Protein AF-A0A8J6JKR4-F1 (afdb_monomer_lite)

Radius of gyration: 11.43 Å; chains: 1; bounding box: 20×29×33 Å

Structure (mmCIF, N/CA/C/O backbone):
data_AF-A0A8J6JKR4-F1
#
_entry.id   AF-A0A8J6JKR4-F1
#
loop_
_atom_site.group_PDB
_atom_site.id
_atom_site.type_symbol
_atom_site.label_atom_id
_atom_site.label_alt_id
_atom_site.label_comp_id
_atom_site.label_asym_id
_atom_site.label_entity_id
_atom_site.label_seq_id
_atom_site.pdbx_PDB_ins_code
_atom_site.Cartn_x
_atom_site.Cartn_y
_atom_site.Cartn_z
_atom_site.occupancy
_atom_site.B_iso_or_equiv
_atom_site.auth_seq_id
_atom_site.auth_comp_id
_atom_site.auth_asym_id
_atom_site.auth_ato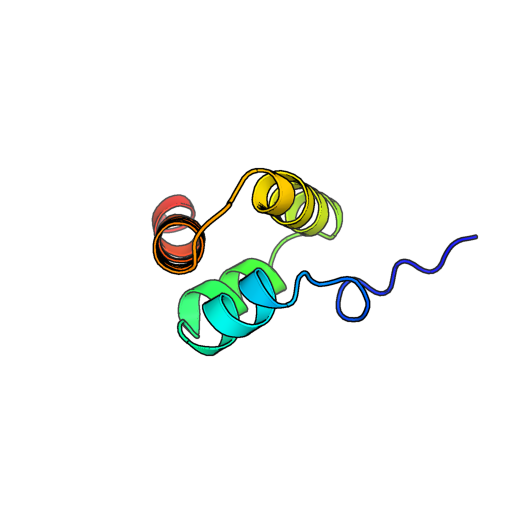m_id
_atom_site.pdbx_PDB_model_num
ATOM 1 N N . MET A 1 1 ? 6.866 8.264 -23.504 1.00 38.84 1 MET A N 1
ATOM 2 C CA . MET A 1 1 ? 6.965 7.091 -22.614 1.00 38.84 1 MET A CA 1
ATOM 3 C C . MET A 1 1 ? 6.888 7.643 -21.207 1.00 38.84 1 MET A C 1
ATOM 5 O O . MET A 1 1 ? 7.835 8.293 -20.791 1.00 38.84 1 MET A O 1
ATOM 9 N N . ASN A 1 2 ? 5.723 7.548 -20.563 1.00 44.22 2 ASN A N 1
ATOM 10 C CA . ASN A 1 2 ? 5.554 8.085 -19.216 1.00 44.22 2 ASN A CA 1
ATOM 11 C C . ASN A 1 2 ? 6.299 7.167 -18.257 1.00 44.22 2 ASN A C 1
ATOM 13 O O . ASN A 1 2 ? 5.878 6.037 -18.016 1.00 44.22 2 ASN A O 1
ATOM 17 N N . SER A 1 3 ? 7.443 7.646 -17.785 1.00 48.12 3 SER A N 1
ATOM 18 C CA . SER A 1 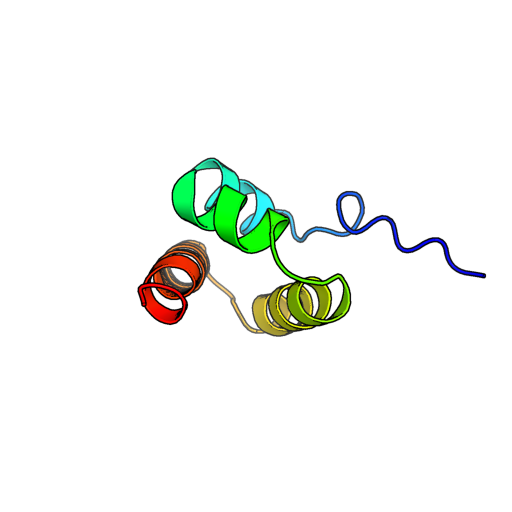3 ? 8.204 7.060 -16.695 1.00 48.12 3 SER A CA 1
ATOM 19 C C . SER A 1 3 ? 7.344 7.143 -15.436 1.00 48.12 3 SER A C 1
ATOM 21 O O . SER A 1 3 ? 7.423 8.120 -14.699 1.00 48.12 3 SER A O 1
ATOM 23 N N . LEU A 1 4 ? 6.459 6.164 -15.232 1.00 51.62 4 LEU A N 1
ATOM 24 C CA . LEU A 1 4 ? 5.754 5.996 -13.967 1.00 51.62 4 LEU A CA 1
ATOM 25 C C . LEU A 1 4 ? 6.828 5.820 -12.898 1.00 51.62 4 LEU A C 1
ATOM 27 O O . LEU A 1 4 ? 7.556 4.829 -12.904 1.00 51.62 4 LEU A O 1
ATOM 31 N N . ASN A 1 5 ? 6.971 6.825 -12.041 1.00 55.94 5 ASN A N 1
ATOM 32 C CA . ASN A 1 5 ? 7.785 6.738 -10.847 1.00 55.94 5 ASN A CA 1
ATOM 33 C C . ASN A 1 5 ? 6.823 6.322 -9.725 1.00 55.94 5 ASN A C 1
ATOM 35 O O . ASN A 1 5 ? 6.146 7.195 -9.183 1.00 55.94 5 ASN A O 1
ATOM 39 N N . PRO A 1 6 ? 6.704 5.019 -9.398 1.00 53.00 6 PRO A N 1
ATOM 40 C CA . PRO A 1 6 ? 5.683 4.506 -8.475 1.00 53.00 6 PRO A CA 1
ATOM 41 C C . PRO A 1 6 ? 5.762 5.122 -7.068 1.00 53.00 6 PRO A C 1
ATOM 43 O O . PRO A 1 6 ? 4.816 5.016 -6.297 1.00 53.00 6 PRO A O 1
ATOM 46 N N . ILE A 1 7 ? 6.865 5.809 -6.748 1.00 54.22 7 ILE A N 1
ATOM 47 C CA . ILE A 1 7 ? 7.064 6.526 -5.485 1.00 54.22 7 ILE A CA 1
ATOM 48 C C . ILE A 1 7 ? 6.570 7.983 -5.562 1.00 54.22 7 ILE A C 1
ATOM 50 O O . ILE A 1 7 ? 6.109 8.520 -4.559 1.00 54.22 7 ILE A O 1
ATOM 54 N N . ALA A 1 8 ? 6.647 8.639 -6.727 1.00 55.69 8 ALA A N 1
ATOM 55 C CA . ALA A 1 8 ? 6.249 10.045 -6.878 1.00 55.69 8 ALA A CA 1
ATOM 56 C C . ALA A 1 8 ? 4.723 10.236 -6.946 1.00 55.69 8 ALA A C 1
ATOM 58 O O . ALA A 1 8 ? 4.233 11.297 -6.569 1.00 55.69 8 ALA A O 1
ATOM 59 N N . ASP A 1 9 ? 3.996 9.197 -7.366 1.00 64.94 9 ASP A N 1
ATOM 60 C CA . ASP A 1 9 ? 2.531 9.192 -7.482 1.00 64.94 9 ASP A CA 1
ATOM 61 C C . ASP A 1 9 ? 1.844 8.405 -6.355 1.00 64.94 9 ASP A C 1
ATOM 63 O O . ASP A 1 9 ? 0.652 8.109 -6.432 1.00 64.94 9 ASP A O 1
ATOM 67 N N . LEU A 1 10 ? 2.578 8.041 -5.297 1.00 80.69 10 LEU A N 1
ATOM 68 C CA . LEU A 1 10 ? 1.996 7.293 -4.193 1.00 80.69 10 LEU A CA 1
ATOM 69 C C . LEU A 1 10 ? 1.006 8.191 -3.424 1.00 80.69 10 LEU A C 1
ATOM 71 O O . LEU A 1 10 ? 1.405 9.248 -2.918 1.00 80.69 10 LEU A O 1
ATOM 75 N N . PRO A 1 11 ? -0.270 7.789 -3.273 1.00 88.25 11 PRO A N 1
ATOM 76 C CA . PRO A 1 11 ? -1.240 8.565 -2.516 1.00 88.25 11 PRO A CA 1
ATOM 77 C C . PRO A 1 11 ? -0.726 8.822 -1.101 1.00 88.25 11 PRO A C 1
ATOM 79 O O . PRO A 1 11 ? -0.296 7.901 -0.407 1.00 88.25 11 PRO A O 1
ATOM 82 N N . MET A 1 12 ? -0.783 10.075 -0.647 1.00 88.81 12 MET A N 1
ATOM 83 C CA . MET A 1 12 ? -0.191 10.472 0.637 1.00 88.81 12 MET A CA 1
ATOM 84 C C . MET A 1 12 ? -0.695 9.604 1.802 1.00 88.81 12 MET A C 1
ATOM 86 O O . MET A 1 12 ? 0.079 9.213 2.673 1.00 88.81 12 MET A O 1
ATOM 90 N N . GLY A 1 13 ? -1.989 9.262 1.795 1.00 90.69 13 GLY A N 1
ATOM 91 C CA . GLY A 1 13 ? -2.595 8.364 2.779 1.00 90.69 13 GLY A CA 1
ATOM 92 C C . GLY A 1 13 ? -1.978 6.965 2.775 1.00 90.69 13 GLY A C 1
ATOM 93 O O . GLY A 1 13 ? -1.687 6.437 3.848 1.00 90.69 13 GLY A O 1
ATOM 94 N N . LEU A 1 14 ? -1.719 6.406 1.589 1.00 92.88 14 LEU A N 1
ATOM 95 C CA . LEU A 1 14 ? -1.055 5.114 1.429 1.00 92.88 14 LEU A CA 1
ATOM 96 C C . LEU A 1 14 ? 0.381 5.175 1.957 1.00 92.88 14 LEU A C 1
ATOM 98 O O . LEU A 1 14 ? 0.766 4.341 2.768 1.00 92.88 14 LEU A O 1
ATOM 102 N N . GLY A 1 15 ? 1.145 6.204 1.583 1.00 92.69 15 GLY A N 1
ATOM 103 C CA . GLY A 1 15 ? 2.535 6.360 2.029 1.00 92.69 15 GLY A CA 1
ATOM 104 C C . GLY A 1 15 ? 2.669 6.498 3.535 1.00 92.69 15 GLY A C 1
ATOM 105 O O . GLY A 1 15 ? 3.506 5.844 4.150 1.00 92.69 15 GLY A O 1
ATOM 106 N N . MET A 1 16 ? 1.795 7.293 4.154 1.00 92.94 16 MET A N 1
ATOM 107 C CA . MET A 1 16 ? 1.762 7.418 5.609 1.00 92.94 16 MET A CA 1
ATOM 108 C C . MET A 1 16 ? 1.366 6.107 6.293 1.00 92.94 16 MET A C 1
ATOM 110 O O . MET A 1 16 ? 1.892 5.812 7.365 1.00 92.94 16 MET A O 1
ATOM 114 N N . ALA A 1 17 ? 0.428 5.344 5.728 1.00 93.94 17 ALA A N 1
ATOM 115 C CA . ALA A 1 17 ? -0.008 4.074 6.302 1.00 93.94 17 ALA A CA 1
ATOM 116 C C . ALA A 1 17 ? 1.072 2.986 6.177 1.00 93.94 17 ALA A C 1
ATOM 118 O O . ALA A 1 17 ? 1.344 2.308 7.162 1.00 93.94 17 ALA A O 1
ATOM 119 N N . LEU A 1 18 ? 1.746 2.887 5.027 1.00 94.06 18 LEU A N 1
ATOM 120 C CA . LEU A 1 18 ? 2.891 1.992 4.827 1.00 94.06 18 LEU A CA 1
ATOM 121 C C . LEU A 1 18 ? 4.053 2.358 5.759 1.00 94.06 18 LEU A C 1
ATOM 123 O O . LEU A 1 18 ? 4.595 1.494 6.431 1.00 94.06 18 LEU A O 1
ATOM 127 N N . ALA A 1 19 ? 4.381 3.643 5.913 1.00 92.00 19 ALA A N 1
ATOM 128 C CA . ALA A 1 19 ? 5.431 4.068 6.845 1.00 92.00 19 ALA A CA 1
ATOM 129 C C . ALA A 1 19 ? 5.126 3.726 8.322 1.00 92.00 19 ALA A C 1
ATOM 131 O O . ALA A 1 19 ? 6.039 3.669 9.142 1.00 92.00 19 ALA A O 1
ATOM 132 N N . GLN A 1 20 ? 3.851 3.516 8.674 1.00 92.88 20 GLN A N 1
ATOM 133 C CA . GLN A 1 20 ? 3.419 3.077 10.008 1.00 92.88 20 GLN A CA 1
ATOM 134 C C . GLN A 1 20 ? 3.400 1.547 10.166 1.00 92.88 20 GLN A C 1
ATOM 136 O O . GLN A 1 20 ? 3.266 1.070 11.291 1.00 92.88 20 GLN A O 1
ATOM 141 N N . ASN A 1 21 ? 3.528 0.785 9.077 1.00 92.56 21 ASN A N 1
ATOM 142 C CA . ASN A 1 21 ? 3.536 -0.674 9.067 1.00 92.56 21 ASN A CA 1
ATOM 143 C C . ASN A 1 21 ? 4.679 -1.165 8.164 1.00 92.56 21 ASN A C 1
ATOM 145 O O . ASN A 1 21 ? 4.509 -1.322 6.955 1.00 92.56 21 ASN A O 1
ATOM 149 N N . VAL A 1 22 ? 5.851 -1.374 8.774 1.00 90.25 22 VAL A N 1
ATOM 150 C CA . VAL A 1 22 ? 7.087 -1.749 8.066 1.00 90.25 22 VAL A CA 1
ATOM 151 C C . VAL A 1 22 ? 6.904 -3.041 7.273 1.00 90.25 22 VAL A C 1
ATOM 153 O O . VAL A 1 22 ? 7.287 -3.071 6.108 1.00 90.25 22 VAL A O 1
ATOM 156 N N . ASP A 1 23 ? 6.238 -4.048 7.840 1.00 91.12 23 ASP A N 1
ATOM 157 C CA . ASP A 1 23 ? 5.973 -5.314 7.151 1.00 91.12 23 ASP A CA 1
ATOM 158 C C . ASP A 1 23 ? 5.140 -5.082 5.882 1.00 91.12 23 ASP A C 1
ATOM 160 O O . ASP A 1 23 ? 5.469 -5.577 4.807 1.00 91.12 23 ASP A O 1
ATOM 164 N N . ALA A 1 24 ? 4.093 -4.255 5.960 1.00 92.56 24 ALA A N 1
ATOM 165 C CA . ALA A 1 24 ? 3.273 -3.927 4.794 1.00 92.56 24 ALA A CA 1
ATOM 166 C C . ALA A 1 24 ? 4.039 -3.117 3.741 1.00 92.56 2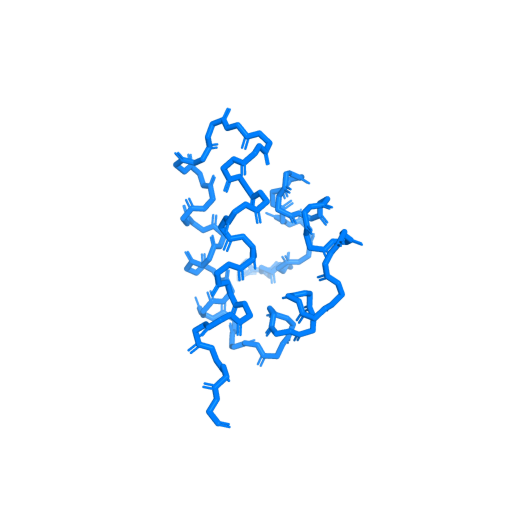4 ALA A C 1
ATOM 168 O O . ALA A 1 24 ? 3.806 -3.283 2.544 1.00 92.56 24 ALA A O 1
ATOM 169 N N . MET A 1 25 ? 4.947 -2.239 4.173 1.00 92.44 25 MET A N 1
ATOM 170 C CA . MET A 1 25 ? 5.830 -1.492 3.279 1.00 92.44 25 MET A CA 1
ATOM 171 C C . MET A 1 25 ? 6.793 -2.421 2.539 1.00 92.44 25 MET A C 1
ATOM 173 O O . MET A 1 25 ? 6.954 -2.274 1.329 1.00 92.44 25 MET A O 1
ATOM 177 N N . GLU A 1 26 ? 7.405 -3.378 3.237 1.00 91.88 26 GLU A N 1
ATOM 178 C CA . GLU A 1 26 ? 8.279 -4.384 2.628 1.00 91.88 26 GLU A CA 1
ATOM 179 C C . GLU A 1 26 ? 7.508 -5.269 1.647 1.00 91.88 26 GLU A C 1
ATOM 181 O O . GLU A 1 26 ? 7.958 -5.457 0.514 1.00 91.88 26 GLU A O 1
ATOM 186 N N . GLN A 1 27 ? 6.307 -5.721 2.026 1.00 91.81 27 GLN A N 1
ATOM 187 C CA . GLN A 1 27 ? 5.434 -6.479 1.133 1.00 91.81 27 GLN A CA 1
ATOM 188 C C . GLN A 1 27 ? 5.095 -5.667 -0.117 1.00 91.81 27 GLN A C 1
ATOM 190 O O . GLN A 1 27 ? 5.379 -6.116 -1.224 1.00 91.81 27 GLN A O 1
ATOM 195 N N . PHE A 1 28 ? 4.597 -4.435 0.033 1.00 91.56 28 PHE A N 1
ATOM 196 C CA . PHE A 1 28 ? 4.291 -3.551 -1.095 1.00 91.56 28 PHE A CA 1
ATOM 197 C C . PHE A 1 28 ? 5.504 -3.327 -2.011 1.00 91.56 28 PHE A C 1
ATOM 199 O O . PHE A 1 28 ? 5.370 -3.378 -3.232 1.00 91.56 28 PHE A O 1
ATOM 206 N N . ALA A 1 29 ? 6.693 -3.120 -1.438 1.00 91.00 29 ALA A N 1
ATOM 207 C CA . ALA A 1 29 ? 7.926 -2.924 -2.196 1.00 91.00 29 ALA A CA 1
ATOM 208 C C . ALA A 1 29 ? 8.380 -4.184 -2.955 1.00 91.00 29 ALA A C 1
ATOM 210 O O . ALA A 1 29 ? 9.064 -4.060 -3.971 1.00 91.00 29 ALA A O 1
ATOM 211 N N . SER A 1 30 ? 8.005 -5.374 -2.479 1.00 91.06 30 SER A N 1
ATOM 212 C CA . SER A 1 30 ? 8.321 -6.655 -3.121 1.00 91.06 30 SER A CA 1
ATOM 213 C C . SER A 1 30 ? 7.397 -7.006 -4.295 1.00 91.06 30 SER A C 1
ATOM 215 O O . SER A 1 30 ? 7.773 -7.807 -5.152 1.00 91.06 30 SER A O 1
ATOM 217 N N . LEU A 1 31 ? 6.211 -6.389 -4.357 1.00 89.56 31 LEU A N 1
ATOM 218 C CA . LEU A 1 31 ? 5.232 -6.606 -5.420 1.00 89.56 31 LEU A CA 1
ATOM 219 C C . LEU A 1 31 ? 5.730 -6.107 -6.777 1.00 89.56 31 LEU A C 1
ATOM 221 O O . LEU A 1 31 ? 6.507 -5.153 -6.879 1.00 89.56 31 LEU A O 1
ATOM 225 N N . SER A 1 32 ? 5.213 -6.714 -7.844 1.00 90.19 32 SER A N 1
ATOM 226 C CA . SER A 1 32 ? 5.452 -6.243 -9.203 1.00 90.19 32 SER A CA 1
ATOM 227 C C . SER A 1 32 ? 4.862 -4.840 -9.428 1.00 90.19 32 SER A C 1
ATOM 229 O O . SER A 1 32 ? 3.914 -4.432 -8.749 1.00 90.19 32 SER A O 1
ATOM 231 N N . PRO A 1 33 ? 5.354 -4.084 -10.427 1.00 87.56 33 PRO A N 1
ATOM 232 C CA . PRO A 1 33 ? 4.811 -2.761 -10.735 1.00 87.56 33 PRO A CA 1
ATOM 233 C C . PRO A 1 33 ? 3.307 -2.753 -11.049 1.00 87.56 33 PRO A C 1
ATOM 235 O O . PRO A 1 33 ? 2.645 -1.746 -10.813 1.00 87.56 33 PRO A O 1
ATOM 238 N N . ASP A 1 34 ? 2.766 -3.845 -11.597 1.00 89.50 34 ASP A N 1
ATOM 239 C CA . ASP A 1 34 ? 1.336 -3.960 -11.896 1.00 89.50 34 ASP A CA 1
ATOM 240 C C . ASP A 1 34 ? 0.507 -4.182 -10.628 1.00 89.50 34 ASP A C 1
ATOM 242 O O . ASP A 1 34 ? -0.519 -3.529 -10.452 1.00 89.50 34 ASP A O 1
ATOM 246 N N . GLU A 1 35 ? 0.984 -5.010 -9.701 1.00 90.94 35 GLU A N 1
ATOM 247 C CA . GLU A 1 35 ? 0.344 -5.216 -8.396 1.00 90.94 35 GLU A CA 1
ATOM 248 C C . GLU A 1 35 ? 0.390 -3.942 -7.539 1.00 90.94 35 GLU A C 1
ATOM 250 O O . GLU A 1 35 ? -0.616 -3.552 -6.947 1.00 90.94 35 GLU A O 1
ATOM 255 N N . GLN A 1 36 ? 1.521 -3.226 -7.535 1.00 91.38 36 GLN A N 1
ATOM 256 C CA . GLN A 1 36 ? 1.622 -1.923 -6.869 1.00 91.38 36 GLN A CA 1
ATOM 257 C C . GLN A 1 36 ? 0.614 -0.918 -7.446 1.00 91.38 36 GLN A C 1
ATOM 259 O O . GLN A 1 36 ? -0.053 -0.215 -6.686 1.00 91.38 36 GLN A O 1
ATOM 264 N N . ARG A 1 37 ? 0.451 -0.876 -8.778 1.00 90.50 37 ARG A N 1
ATOM 265 C CA . ARG A 1 37 ? -0.566 -0.042 -9.443 1.00 90.50 37 ARG A CA 1
ATOM 266 C C . ARG A 1 37 ? -1.983 -0.423 -9.026 1.00 90.50 37 ARG A C 1
ATOM 268 O O . ARG A 1 37 ? -2.758 0.463 -8.689 1.00 90.50 37 ARG A O 1
ATOM 275 N N . GLN A 1 38 ? -2.309 -1.714 -8.982 1.00 91.19 38 GLN A N 1
ATOM 276 C CA . GLN A 1 38 ? -3.626 -2.179 -8.539 1.00 91.19 38 GLN A CA 1
ATOM 277 C C . GLN A 1 38 ? -3.935 -1.763 -7.099 1.00 91.19 38 GLN A C 1
ATOM 279 O O . GLN A 1 38 ? -5.066 -1.384 -6.800 1.00 91.19 38 GLN A O 1
ATOM 284 N N . ILE A 1 39 ? -2.942 -1.813 -6.210 1.00 91.56 39 ILE A N 1
ATOM 285 C CA . ILE A 1 39 ? -3.084 -1.345 -4.829 1.00 91.56 39 ILE A CA 1
ATOM 286 C C . ILE A 1 39 ? -3.312 0.166 -4.806 1.00 91.56 39 ILE A C 1
ATOM 288 O O . ILE A 1 39 ? -4.258 0.618 -4.166 1.00 91.56 39 ILE A O 1
ATOM 292 N N . ILE A 1 40 ? -2.497 0.944 -5.525 1.00 91.75 40 ILE A N 1
ATOM 293 C CA . ILE A 1 40 ? -2.661 2.401 -5.631 1.00 91.75 40 ILE A CA 1
ATOM 294 C C . ILE A 1 40 ? -4.067 2.748 -6.140 1.00 91.75 40 ILE A C 1
ATOM 296 O O . ILE A 1 40 ? -4.752 3.560 -5.522 1.00 91.75 40 ILE A O 1
ATOM 300 N N . ASP A 1 41 ? -4.551 2.081 -7.186 1.00 91.44 41 ASP A N 1
ATOM 301 C CA . ASP A 1 41 ? -5.884 2.322 -7.740 1.00 91.44 41 ASP A CA 1
ATOM 302 C C . ASP A 1 41 ? -7.004 2.028 -6.729 1.00 91.44 41 ASP A C 1
ATOM 304 O O . ASP A 1 41 ? -7.965 2.794 -6.635 1.00 91.44 41 ASP A O 1
ATOM 308 N N . GLN A 1 42 ? -6.869 0.969 -5.921 1.00 90.44 42 GLN A N 1
ATOM 309 C CA . GLN A 1 42 ? -7.825 0.650 -4.853 1.00 90.44 42 GLN A CA 1
ATOM 310 C C . GLN A 1 42 ? -7.854 1.718 -3.754 1.00 90.44 42 GLN A C 1
ATOM 312 O O . GLN A 1 42 ? -8.905 1.975 -3.168 1.00 90.44 42 GLN A O 1
ATOM 317 N N . THR A 1 43 ? -6.739 2.400 -3.484 1.00 90.50 43 THR A N 1
ATOM 318 C CA . THR A 1 43 ? -6.724 3.440 -2.445 1.00 90.50 43 THR A CA 1
ATOM 319 C C . THR A 1 43 ? -7.582 4.656 -2.779 1.00 90.50 43 THR A C 1
ATOM 321 O O . THR A 1 43 ? -8.006 5.357 -1.862 1.00 90.50 43 THR A O 1
ATOM 324 N N . HIS A 1 44 ? -7.924 4.881 -4.053 1.00 88.50 44 HIS A N 1
ATOM 325 C CA . HIS A 1 44 ? -8.837 5.956 -4.449 1.00 88.50 44 HIS A CA 1
ATOM 326 C C . HIS A 1 44 ? -10.269 5.768 -3.926 1.00 88.50 44 HIS A C 1
ATOM 328 O O . HIS A 1 44 ? -11.024 6.737 -3.870 1.00 88.50 44 HIS A O 1
ATOM 334 N N . THR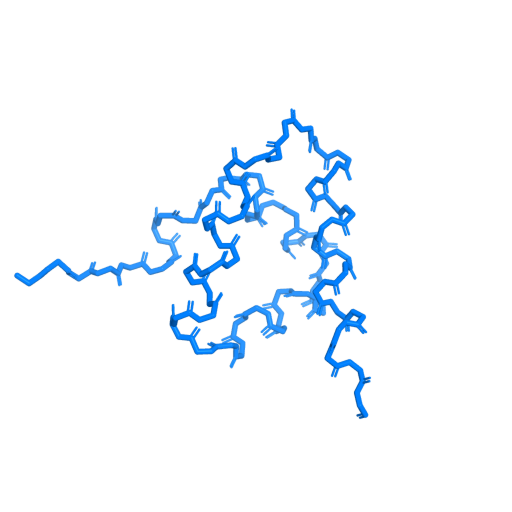 A 1 45 ? -10.659 4.552 -3.522 1.00 90.19 45 THR A N 1
ATOM 335 C CA . THR A 1 45 ? -11.982 4.296 -2.927 1.00 90.19 45 THR A CA 1
ATOM 336 C C . THR A 1 45 ? -12.003 4.468 -1.408 1.00 90.19 45 THR A C 1
ATOM 338 O O . THR A 1 45 ? -13.063 4.354 -0.794 1.00 90.19 45 THR A O 1
ATOM 341 N N . ILE A 1 46 ? -10.849 4.723 -0.787 1.00 93.00 46 ILE A N 1
ATOM 342 C CA . ILE A 1 46 ? -10.693 4.835 0.663 1.00 93.00 46 ILE A CA 1
ATOM 343 C C . ILE A 1 46 ? -10.837 6.298 1.079 1.00 93.00 46 ILE A C 1
ATOM 345 O O . ILE A 1 46 ? -10.093 7.161 0.619 1.00 93.00 46 ILE A O 1
ATOM 349 N N . ASN A 1 47 ? -11.769 6.576 1.991 1.00 89.56 47 ASN A N 1
ATOM 350 C CA . ASN A 1 47 ? -12.131 7.950 2.356 1.00 89.56 47 ASN A CA 1
ATOM 351 C C . ASN A 1 47 ? -11.718 8.330 3.783 1.00 89.56 47 ASN A C 1
ATOM 353 O O . ASN A 1 47 ? -11.926 9.467 4.209 1.00 89.56 47 ASN A O 1
ATOM 357 N N . SER A 1 48 ? -11.119 7.404 4.536 1.00 93.25 48 SER A N 1
ATOM 358 C CA . SER A 1 48 ? -10.697 7.651 5.912 1.00 93.25 48 SER A CA 1
ATOM 359 C C . SER A 1 48 ? -9.325 7.063 6.238 1.00 93.25 48 SER A C 1
ATOM 361 O O . SER A 1 48 ? -8.872 6.068 5.670 1.00 93.25 48 SER A O 1
ATOM 363 N N . LYS A 1 49 ? -8.660 7.675 7.226 1.00 90.94 49 LYS A N 1
ATOM 364 C CA . LYS A 1 49 ? -7.370 7.199 7.745 1.00 90.94 49 LYS A CA 1
ATOM 365 C C . LYS A 1 49 ? -7.467 5.772 8.299 1.00 90.94 49 LYS A C 1
ATOM 367 O O . LYS A 1 49 ? -6.563 4.977 8.067 1.00 90.94 49 LYS A O 1
ATOM 372 N N . SER A 1 50 ? -8.542 5.454 9.021 1.00 94.06 50 SER A N 1
ATOM 373 C CA . SER A 1 50 ? -8.752 4.130 9.621 1.00 94.06 50 SER A CA 1
ATOM 374 C C . SER A 1 50 ? -8.965 3.041 8.572 1.00 94.06 50 SER A C 1
ATOM 376 O O . SER A 1 50 ? -8.424 1.946 8.710 1.00 94.06 50 SER A O 1
ATOM 378 N N . GLU A 1 51 ? -9.710 3.338 7.504 1.00 95.38 51 GLU A N 1
ATOM 379 C CA . GLU A 1 51 ? -9.867 2.413 6.377 1.00 95.38 51 GLU A CA 1
ATOM 380 C C . GLU A 1 51 ? -8.533 2.191 5.658 1.00 95.38 51 GLU A C 1
ATOM 382 O O . GLU A 1 51 ? -8.204 1.051 5.355 1.00 95.38 51 GLU A O 1
ATOM 387 N N . MET A 1 52 ? -7.719 3.239 5.470 1.00 95.06 52 MET A N 1
ATOM 388 C CA . MET A 1 52 ? -6.384 3.111 4.866 1.00 95.06 52 MET A CA 1
ATOM 389 C C . MET A 1 52 ? -5.456 2.222 5.698 1.00 95.06 52 MET A C 1
ATOM 391 O O . MET A 1 52 ? -4.779 1.350 5.163 1.00 95.06 52 MET A O 1
ATOM 395 N N . GLN A 1 53 ? -5.444 2.416 7.019 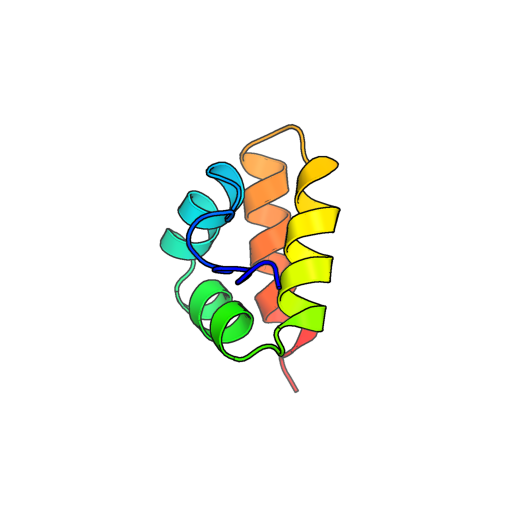1.00 93.88 53 GLN A N 1
ATOM 396 C CA . GLN A 1 53 ? -4.667 1.576 7.932 1.00 93.88 53 GLN A CA 1
ATOM 397 C C . GLN A 1 53 ? -5.131 0.117 7.881 1.00 93.88 53 GLN A C 1
ATOM 399 O O . GLN A 1 53 ? -4.301 -0.781 7.789 1.00 93.88 53 GLN A O 1
ATOM 404 N N . SER A 1 54 ? -6.447 -0.116 7.876 1.00 93.69 54 SER A N 1
ATOM 405 C CA . SER A 1 54 ? -7.017 -1.467 7.779 1.00 93.69 54 SER A CA 1
ATOM 406 C C . SER A 1 54 ? -6.683 -2.127 6.441 1.00 93.69 54 SER A C 1
ATOM 408 O O . SER A 1 54 ? -6.350 -3.305 6.396 1.00 93.69 54 SER A O 1
ATOM 410 N N . PHE A 1 55 ? -6.734 -1.368 5.348 1.00 94.38 55 PHE A N 1
ATOM 411 C CA . PHE A 1 55 ? -6.359 -1.834 4.018 1.00 94.38 55 PHE A CA 1
ATOM 412 C C . PHE A 1 55 ? -4.890 -2.271 3.964 1.00 94.38 55 PHE A C 1
ATOM 414 O O . PHE A 1 55 ? -4.601 -3.394 3.562 1.00 94.38 55 PHE A O 1
ATOM 421 N N . VAL A 1 56 ? -3.972 -1.434 4.457 1.00 93.12 56 VAL A N 1
ATOM 422 C CA . VAL A 1 56 ? -2.538 -1.757 4.521 1.00 93.12 56 VAL A CA 1
ATOM 423 C C . VAL A 1 56 ? -2.260 -2.953 5.440 1.00 93.12 56 VAL A C 1
ATOM 425 O O . VAL A 1 56 ? -1.429 -3.791 5.112 1.00 93.12 56 VAL A O 1
ATOM 428 N N . GLN A 1 57 ? -2.991 -3.093 6.549 1.00 91.19 57 GLN A N 1
ATOM 429 C CA . GLN A 1 57 ? -2.899 -4.265 7.428 1.00 91.19 57 GLN A CA 1
ATOM 430 C C . GLN A 1 57 ? -3.319 -5.567 6.722 1.00 91.19 57 GLN A C 1
ATOM 432 O O . GLN A 1 57 ? -2.796 -6.632 7.027 1.00 91.19 57 GLN A O 1
ATOM 437 N N . HIS A 1 58 ? -4.260 -5.515 5.777 1.00 88.69 58 HIS A N 1
ATOM 438 C CA . HIS A 1 58 ? -4.644 -6.702 5.012 1.00 88.69 58 HIS A CA 1
ATOM 439 C C . HIS A 1 58 ? -3.609 -7.093 3.952 1.00 88.69 58 HIS A C 1
ATOM 44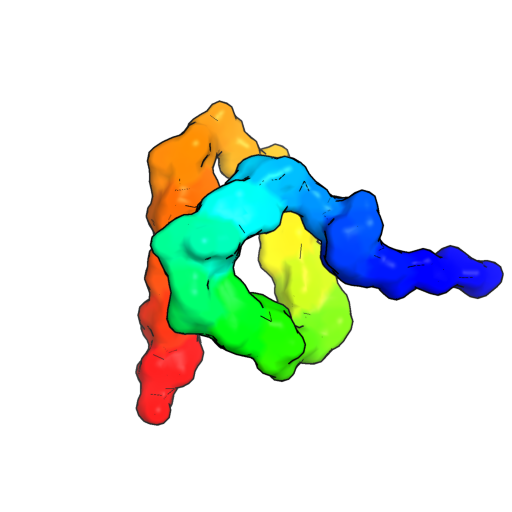1 O O . HIS A 1 58 ? -3.540 -8.274 3.612 1.00 88.69 58 HIS A O 1
ATOM 447 N N . LEU A 1 59 ? -2.766 -6.158 3.489 1.00 84.94 59 LEU A N 1
ATOM 448 C CA . LEU A 1 59 ? -1.665 -6.480 2.575 1.00 84.94 59 LEU A CA 1
ATOM 449 C C . LEU A 1 59 ? -0.695 -7.484 3.201 1.00 84.94 59 LEU A C 1
ATOM 451 O O . LEU A 1 59 ? -0.252 -8.389 2.512 1.00 84.94 59 LEU A O 1
ATOM 455 N N . THR A 1 60 ? -0.409 -7.389 4.502 1.00 75.75 60 THR A N 1
ATOM 456 C CA . THR A 1 60 ? 0.462 -8.368 5.175 1.00 75.75 60 THR A CA 1
ATOM 457 C C . THR A 1 60 ? -0.222 -9.723 5.336 1.00 75.75 60 THR A C 1
ATOM 459 O O . THR A 1 60 ? 0.408 -10.754 5.153 1.00 75.75 60 THR A O 1
ATOM 462 N N . ASN A 1 61 ? -1.534 -9.733 5.593 1.00 71.75 61 ASN A N 1
ATOM 463 C CA . ASN A 1 61 ? -2.282 -10.967 5.852 1.00 71.75 61 ASN A CA 1
ATOM 464 C C . ASN A 1 61 ? -2.576 -11.791 4.585 1.00 71.75 61 ASN A C 1
ATOM 466 O O . ASN A 1 61 ? -2.859 -12.980 4.690 1.00 71.75 61 ASN A O 1
ATOM 470 N N . GLN A 1 62 ? -2.570 -11.178 3.395 1.00 61.94 62 GLN A N 1
ATOM 471 C CA . GLN A 1 62 ? -2.823 -11.888 2.133 1.00 61.94 62 GLN A CA 1
ATOM 472 C C . GLN A 1 62 ? -1.603 -12.645 1.586 1.00 61.94 62 GLN A C 1
ATOM 474 O O . GLN A 1 62 ? -1.791 -13.498 0.719 1.00 61.94 62 GLN A O 1
ATOM 479 N N . TYR A 1 63 ? -0.393 -12.359 2.080 1.00 55.62 63 TYR A N 1
ATOM 480 C CA . TYR A 1 63 ? 0.860 -12.969 1.609 1.00 55.62 63 TYR A CA 1
ATOM 481 C C . TYR A 1 63 ? 1.600 -13.790 2.683 1.00 55.62 63 TYR A C 1
ATOM 483 O O . TYR A 1 63 ? 2.692 -14.285 2.410 1.00 55.62 63 TYR A O 1
ATOM 491 N N . ASP A 1 64 ? 1.004 -13.992 3.865 1.00 49.16 64 ASP A N 1
ATOM 492 C CA . ASP A 1 64 ? 1.433 -15.028 4.817 1.00 49.16 64 ASP A CA 1
ATOM 493 C C . ASP A 1 64 ? 1.113 -16.423 4.228 1.00 49.16 64 ASP A C 1
ATOM 495 O O . ASP A 1 64 ? -0.016 -16.916 4.327 1.00 49.16 64 ASP A O 1
ATOM 499 N N . LEU A 1 65 ? 2.106 -17.038 3.573 1.00 42.34 65 LEU A N 1
ATOM 500 C CA . LEU A 1 65 ? 2.156 -18.457 3.182 1.00 42.34 65 LEU A CA 1
ATOM 501 C C . LEU A 1 65 ? 3.274 -19.180 3.939 1.00 42.34 65 LEU A C 1
ATOM 503 O O . LEU A 1 65 ? 4.430 -18.704 3.874 1.00 42.34 65 LEU A O 1
#

Sequence (65 aa):
MNSLNPIADLPMGLGMALAQNVDAMEQFASLSPDEQRQIIDQTHTINSKSEMQSFVQHLTNQYDL

Foldseek 3Di:
DPPPPLVVLQDPLLVVLCVVPVLLVVLLVPDDPVVVVVLSVVCVVPDDSVVSNVSSVVSNVVPPD

Secondary structure (DSSP, 8-state):
-----TTTT--HHHHHHHHT-HHHHHHHHHS-HHHHHHHHHHHTT--SHHHHHHHHHHHHHTS--

pLDDT: mean 82.85, std 16.21, range [38.84, 95.38]

Organism: NCBI:txid2763052

=== Feature glossary ===
Key to the feature types in this record:

pLDDT. pLDDT is the predicted lDDT-Cα score: AlphaFold's confidence that the local environment of each residue (all inter-atomic distances within 15 Å) is correctly placed. It is a per-residue number between 0 and 100, with higher meaning more reliable.

Radius of gyration, Cα contacts, bounding box. The geometric summary reports three shape descriptors. Rg (radius of gyration) measures how spread out the Cα atoms are about their centre of mass; compact globular proteins have small Rg, elongated or unfolded ones large. Cα contacts (<8 Å, |i−j|>4) count long-range residue pairs in spatial proximity — high for tightly packed folds, near zero for rods or random coil. The bounding-box extents give the protein's footprint along x, y, z in Å.

Backbone torsions (φ/ψ). Backbone dihedral angles. Every residue except chain termini has a φ (preceding-C → N → Cα → C) and a ψ (N → Cα → C → next-N). They are reported in degrees following the IUPAC sign convention. Secondary structure is essentially a statement about which (φ, ψ) basin each residue occupies.

Contact-map, Ramachandran, and PAE plots. Plot images: a contact map (which residues are close in 3D, as an N×N binary image), a Ramachandran scatter (backbone torsion angles, revealing secondary-structure composition at a glance), and — for AlphaFold structures — a PAE heatmap (pairwise prediction confidence).

Predicted aligned error. Predicted Aligned Error (PAE) is an AlphaFold confidence matrix: entry (i, j) is the expected error in the position of residue j, in ångströms, when the prediction is superimposed on the true structure at residue i. Low PAE within a block of residues means that block is internally rigid and well-predicted; high PAE between two blocks means their relative placement is uncertain even if each block individually is confident.

Secondary structure (3-state, P-SEA). Three-state secondary structure (P-SEA) collapses the eight DSSP classes into helix (a), strand (b), and coil (c). P-SEA assigns these from Cα geometry alone — distances and angles — without requiring backbone oxygens, so it works on any Cα trace.

Solvent-accessible surface area. Solvent-accessible surface area (SASA) is the area in Å² traced out by the centre of a 1.4 Å probe sphere (a water molecule) rolled over the protein's van der Waals surface (Shrake–Rupley / Lee–Richards construction). Buried residues have near-zero SASA; fully exposed residues can exceed 200 Å². The total SASA scales roughly with the number of surface residues.

Foldseek 3Di. The Foldseek 3Di string encodes local tertiary geometry as a 20-letter alphabet — one character per residue — derived from the relative positions of nearby Cα atoms. Unlike the amino-acid sequence, 3Di is a direct function of the 3D structure, so two proteins with the same fold have similar 3Di strings even at low sequence identity.

B-factor. For experimental (PDB) structures, the B-factor (temperature factor) quantifies the positional spread of each atom in the crystal — a combination of thermal vibration and static disorder — in units of Å². High B-factors mark flexible loops or poorly resolved regions; low B-factors mark the rigid, well-ordered core.

mmCIF coordinates. The mmCIF block holds the 3D Cartesian coordinates of each backbone atom (N, Cα, C, O) in ångströms. mmCIF is the PDB's canonical archive format — a tagged-loop text representation of the atomic model.

InterPro / GO / CATH / organism. Functional annotations link the protein to curated databases. InterPro entries identify conserved domains and families by matching the sequence against member-database signatures (Pfam, PROSITE, CDD, …). Gene Ontology (GO) terms describe molecular function, biological process, and cellular component in a controlled vocabulary. CATH places the structure in a hierarchical fold classification (Class/Architecture/Topology/Homologous-superfamily). The organism is the source species.

Rendered structure images. Structure images are PyMOL renders from six orthogonal camera directions. Cartoon representation draws helices as coils and strands as arrows; sticks shows the backbone as bonds; surface shows the solvent-excluded envelope. Rainbow coloring maps sequence position to hue (blue→red, N→C); chain coloring assigns a distinct color per polypeptide.

Sequence. This is the polypeptide sequence — one letter per residue, N-terminus first. Length ranges from a few dozen residues for small domains to over a thousand for large multi-domain proteins.

Secondary structure (8-state, DSSP). The SS8 string is DSSP's per-residue secondary-structure call. α-helix (H) means an i→i+4 H-bond ladder; β-strand (E) means the residue participates in a β-sheet; 3₁₀ (G) and π (I) are tighter and wider helices; T/S are turns/bends; '-' is loop.

Nearest PDB structures. Structural nearest neighbors (via Foldseek easy-search vs the PDB). Reported per hit: target PDB id, E-value, and alignment TM-score. A TM-score above ~0.5 is the conventional threshold for 'same fold'.